Protein AF-A0A937TP68-F1 (afdb_monomer_lite)

Structure (mmCIF, N/CA/C/O backbone):
data_AF-A0A937TP68-F1
#
_entry.id   AF-A0A937TP68-F1
#
loop_
_atom_site.group_PDB
_atom_site.id
_atom_site.type_symbol
_atom_site.label_atom_id
_atom_site.label_alt_id
_atom_site.label_comp_id
_atom_site.label_asym_id
_atom_site.label_entity_id
_atom_site.label_seq_id
_atom_site.pdbx_PDB_ins_code
_atom_site.Cartn_x
_atom_site.Cartn_y
_atom_site.Cartn_z
_atom_site.occupancy
_atom_site.B_iso_or_equiv
_atom_site.auth_seq_id
_atom_site.auth_comp_id
_atom_site.auth_asym_id
_atom_site.auth_atom_id
_atom_site.pdbx_PDB_model_num
ATOM 1 N N . MET A 1 1 ? -16.339 -6.772 22.952 1.00 58.38 1 MET A N 1
ATOM 2 C CA . MET A 1 1 ? -15.137 -6.500 22.121 1.00 58.38 1 MET A CA 1
ATOM 3 C C . MET A 1 1 ? -14.192 -5.579 22.882 1.00 58.38 1 MET A C 1
ATOM 5 O O . MET A 1 1 ? -14.620 -4.494 23.269 1.00 58.38 1 MET A O 1
ATOM 9 N N . ASN A 1 2 ? -12.947 -6.002 23.124 1.00 78.31 2 ASN A N 1
ATOM 10 C CA . ASN A 1 2 ? -11.959 -5.191 23.845 1.00 78.31 2 ASN A CA 1
ATOM 11 C C . ASN A 1 2 ? -11.525 -3.958 23.006 1.00 78.31 2 ASN A C 1
ATOM 13 O O . ASN A 1 2 ? -11.756 -3.888 21.794 1.00 78.31 2 ASN A O 1
ATOM 17 N N . ARG A 1 3 ? -10.937 -2.942 23.657 1.00 74.88 3 ARG A N 1
ATOM 18 C CA . ARG A 1 3 ? -10.530 -1.671 23.016 1.00 74.88 3 ARG A CA 1
ATOM 19 C C . ARG A 1 3 ? -9.542 -1.885 21.861 1.00 74.88 3 ARG A C 1
ATOM 21 O O . ARG A 1 3 ? -9.563 -1.118 20.902 1.00 74.88 3 ARG A O 1
ATOM 28 N N . LEU A 1 4 ? -8.718 -2.928 21.949 1.00 77.44 4 LEU A N 1
ATOM 29 C CA . LEU A 1 4 ? -7.715 -3.284 20.951 1.00 77.44 4 LEU A CA 1
ATOM 30 C C . LEU A 1 4 ? -8.360 -3.826 19.669 1.00 77.44 4 LEU A C 1
ATOM 32 O O . LEU A 1 4 ? -8.072 -3.313 18.594 1.00 77.44 4 LEU A O 1
ATOM 36 N N . THR A 1 5 ? -9.312 -4.760 19.768 1.00 81.44 5 THR A N 1
ATOM 37 C CA . THR A 1 5 ? -10.047 -5.295 18.611 1.00 81.44 5 THR A CA 1
ATOM 38 C C . THR A 1 5 ? -10.762 -4.184 17.841 1.00 81.44 5 THR A C 1
ATOM 40 O O . THR A 1 5 ? -10.752 -4.183 16.617 1.00 81.44 5 THR A O 1
ATOM 43 N N . LYS A 1 6 ? -11.331 -3.187 18.535 1.00 80.06 6 LYS A N 1
ATOM 44 C CA . LYS A 1 6 ? -11.956 -2.018 17.884 1.00 80.06 6 LYS A CA 1
ATOM 45 C C . LYS A 1 6 ? -10.948 -1.156 17.117 1.00 80.06 6 LYS A C 1
ATOM 47 O O . LYS A 1 6 ? -11.289 -0.616 16.070 1.00 80.06 6 LYS A O 1
ATOM 52 N N . ARG A 1 7 ? -9.721 -1.017 17.628 1.00 82.56 7 ARG A N 1
ATOM 53 C CA . ARG A 1 7 ? -8.650 -0.262 16.960 1.00 82.56 7 ARG A CA 1
ATOM 54 C C . ARG A 1 7 ? -8.050 -1.022 15.778 1.00 82.56 7 ARG A C 1
ATOM 56 O O . ARG A 1 7 ? -7.693 -0.388 14.793 1.00 82.56 7 ARG A O 1
ATOM 63 N N . LEU A 1 8 ? -8.008 -2.355 15.831 1.00 89.44 8 LEU A N 1
ATOM 64 C CA . LEU A 1 8 ? -7.576 -3.178 14.698 1.00 89.44 8 LEU A CA 1
ATOM 65 C C . LEU A 1 8 ? -8.467 -2.968 13.468 1.00 89.44 8 LEU A C 1
ATOM 67 O O . LEU A 1 8 ? -7.942 -2.878 12.364 1.00 89.44 8 LEU A O 1
ATOM 71 N N . TRP A 1 9 ? -9.780 -2.781 13.651 1.00 91.81 9 TRP A N 1
ATOM 72 C CA . TRP A 1 9 ? -10.683 -2.459 12.539 1.00 91.81 9 TRP A CA 1
ATOM 73 C C . TRP A 1 9 ? -10.265 -1.194 11.778 1.00 91.81 9 TRP A C 1
ATOM 75 O O . TRP A 1 9 ? -10.288 -1.208 10.552 1.00 91.81 9 TRP A O 1
ATOM 85 N N . LEU A 1 10 ? -9.785 -0.150 12.468 1.00 90.62 10 LEU A N 1
ATOM 86 C CA . LEU A 1 10 ? -9.292 1.081 11.825 1.00 90.62 10 LEU A CA 1
ATOM 87 C C . LEU A 1 10 ? -8.038 0.859 10.969 1.00 90.62 10 LEU A C 1
ATOM 89 O O . LEU A 1 10 ? -7.733 1.687 10.117 1.00 90.62 10 LEU A O 1
ATOM 93 N N . CYS A 1 11 ? -7.305 -0.232 11.196 1.00 94.56 11 CYS A N 1
ATOM 94 C CA . CYS A 1 11 ? -6.078 -0.534 10.466 1.00 94.56 11 CYS A CA 1
ATOM 95 C C . CYS A 1 11 ? -6.343 -1.314 9.172 1.00 94.56 11 CYS A C 1
ATOM 97 O O . CYS A 1 11 ? -5.517 -1.265 8.268 1.00 94.56 11 CYS A O 1
ATOM 99 N N . ILE A 1 12 ? -7.478 -2.017 9.059 1.00 94.31 12 ILE A N 1
ATOM 100 C CA . ILE A 1 12 ? -7.737 -2.944 7.945 1.00 94.31 12 ILE A CA 1
ATOM 101 C C . ILE A 1 12 ? -7.768 -2.209 6.606 1.00 94.31 12 ILE A C 1
ATOM 103 O O . ILE A 1 12 ? -7.042 -2.586 5.692 1.00 94.31 12 ILE A O 1
ATOM 107 N N . CYS A 1 13 ? -8.574 -1.151 6.490 1.00 95.06 13 CYS A N 1
ATOM 108 C CA . CYS A 1 13 ? -8.674 -0.395 5.243 1.00 95.06 13 CYS A CA 1
ATOM 109 C C . CYS A 1 13 ? -7.336 0.239 4.811 1.00 95.06 13 CYS A C 1
ATOM 111 O O . CYS A 1 13 ? -6.907 -0.033 3.689 1.00 95.06 13 CYS A O 1
ATOM 113 N N . PRO A 1 14 ? -6.640 1.043 5.645 1.00 96.12 14 PRO A N 1
ATOM 114 C CA . PRO A 1 14 ? -5.358 1.627 5.247 1.00 96.12 14 PRO A CA 1
ATOM 115 C C . PRO A 1 14 ? -4.298 0.566 4.936 1.00 96.12 14 PRO A C 1
ATOM 117 O O . PRO A 1 14 ? -3.547 0.736 3.979 1.00 96.12 14 PRO A O 1
ATOM 120 N N . ALA A 1 15 ? -4.257 -0.544 5.682 1.00 97.00 15 ALA A N 1
ATOM 121 C CA . ALA A 1 15 ? -3.326 -1.634 5.404 1.00 97.00 15 ALA A CA 1
ATOM 122 C C . ALA A 1 15 ? -3.618 -2.314 4.062 1.00 97.00 15 ALA A C 1
ATOM 124 O O . ALA A 1 15 ? -2.696 -2.527 3.281 1.00 97.00 15 ALA A O 1
ATOM 125 N N . ALA A 1 16 ? -4.885 -2.616 3.767 1.00 96.88 16 ALA A N 1
ATOM 126 C CA . ALA A 1 16 ? -5.280 -3.263 2.519 1.00 96.88 16 ALA A CA 1
ATOM 127 C C . ALA A 1 16 ? -4.938 -2.404 1.294 1.00 96.88 16 ALA A C 1
ATOM 129 O O . ALA A 1 16 ? -4.347 -2.903 0.338 1.00 96.88 16 ALA A O 1
ATOM 130 N N . VAL A 1 17 ? -5.253 -1.105 1.343 1.00 97.19 17 VAL A N 1
ATOM 131 C CA . VAL A 1 17 ? -4.941 -0.171 0.250 1.00 97.19 17 VAL A CA 1
ATOM 132 C C . VAL A 1 17 ? -3.428 0.011 0.101 1.00 97.19 17 VAL A C 1
ATOM 134 O O . VAL A 1 17 ? -2.932 0.031 -1.019 1.00 97.19 17 VAL A O 1
ATOM 137 N N . CYS A 1 18 ? -2.678 0.075 1.206 1.00 97.31 18 CYS A N 1
ATOM 138 C CA . CYS A 1 18 ? -1.217 0.124 1.166 1.00 97.31 18 CYS A CA 1
ATOM 139 C C . CYS A 1 18 ? -0.633 -1.127 0.494 1.00 97.31 18 CYS A C 1
ATOM 141 O O . CYS A 1 18 ? 0.129 -1.003 -0.457 1.00 97.31 18 CYS A O 1
ATOM 143 N N . VAL A 1 19 ? -1.036 -2.331 0.913 1.00 97.75 19 VAL A N 1
ATOM 144 C CA . VAL A 1 19 ? -0.564 -3.588 0.304 1.00 97.75 19 VAL A CA 1
ATOM 145 C C . VAL A 1 19 ? -0.888 -3.641 -1.189 1.00 97.75 19 VAL A C 1
ATOM 147 O O . VAL A 1 19 ? -0.024 -4.017 -1.982 1.00 97.75 19 VAL A O 1
ATOM 150 N N . LEU A 1 20 ? -2.098 -3.232 -1.581 1.00 97.81 20 LEU A N 1
ATOM 151 C CA . LEU A 1 20 ? -2.491 -3.157 -2.986 1.00 97.81 20 LEU A CA 1
ATOM 152 C C . LEU A 1 20 ? -1.587 -2.202 -3.775 1.00 97.81 20 LEU A C 1
ATOM 154 O O . LEU A 1 20 ? -1.112 -2.565 -4.847 1.00 97.81 20 LEU A O 1
ATOM 158 N N . ASP A 1 21 ? -1.309 -1.021 -3.230 1.00 97.62 21 ASP A N 1
ATOM 159 C CA . ASP A 1 21 ? -0.436 -0.026 -3.850 1.00 97.62 21 ASP A CA 1
ATOM 160 C C . ASP A 1 21 ? 0.980 -0.550 -4.074 1.00 97.62 21 ASP A C 1
ATOM 162 O O . ASP A 1 21 ? 1.532 -0.418 -5.169 1.00 97.62 21 ASP A O 1
ATOM 166 N N . GLN A 1 22 ? 1.547 -1.231 -3.075 1.00 97.44 22 GLN A N 1
ATOM 167 C CA . GLN A 1 22 ? 2.880 -1.813 -3.213 1.00 97.44 22 GLN A CA 1
ATOM 168 C C . GLN A 1 22 ? 2.902 -2.964 -4.232 1.00 97.44 22 GLN A C 1
ATOM 170 O O . GLN A 1 22 ? 3.839 -3.086 -5.025 1.00 97.44 22 GLN A O 1
ATOM 175 N N . ALA A 1 23 ? 1.852 -3.791 -4.262 1.00 97.69 23 ALA A N 1
ATOM 176 C CA . ALA A 1 23 ? 1.721 -4.878 -5.228 1.00 97.69 23 ALA A CA 1
ATOM 177 C C . ALA A 1 23 ? 1.586 -4.353 -6.666 1.00 97.69 23 ALA A C 1
ATOM 179 O O . ALA A 1 23 ? 2.292 -4.814 -7.566 1.00 97.69 23 ALA A O 1
ATOM 180 N N . VAL A 1 24 ? 0.726 -3.354 -6.882 1.00 97.44 24 VAL A N 1
ATOM 181 C CA . VAL A 1 24 ? 0.534 -2.721 -8.192 1.00 97.44 24 VAL A CA 1
ATOM 182 C C . VAL A 1 24 ? 1.804 -2.004 -8.640 1.00 97.44 24 VAL A C 1
ATOM 184 O O . VAL A 1 24 ? 2.160 -2.105 -9.813 1.00 97.44 24 VAL A O 1
ATOM 187 N N . THR A 1 25 ? 2.525 -1.353 -7.726 1.00 97.25 25 THR A N 1
ATOM 188 C CA . THR A 1 25 ? 3.812 -0.707 -8.019 1.00 97.25 25 THR A CA 1
ATOM 189 C C . THR A 1 25 ? 4.849 -1.704 -8.526 1.00 97.25 25 THR A C 1
ATOM 191 O O . THR A 1 25 ? 5.515 -1.425 -9.523 1.00 97.25 25 THR A O 1
ATOM 194 N N . LEU A 1 26 ? 4.976 -2.875 -7.890 1.00 97.00 26 LEU A N 1
ATOM 195 C CA . LEU A 1 26 ? 5.891 -3.929 -8.341 1.00 97.00 26 LEU A CA 1
ATOM 196 C C . LEU A 1 26 ? 5.472 -4.520 -9.686 1.00 97.00 26 LEU A C 1
ATOM 198 O O . LEU A 1 26 ? 6.301 -4.664 -10.582 1.00 97.00 26 LEU A O 1
ATOM 202 N N . TRP A 1 27 ? 4.186 -4.832 -9.842 1.00 97.31 27 TRP A N 1
ATOM 203 C CA . TRP A 1 27 ? 3.654 -5.416 -11.072 1.00 97.31 27 TRP A CA 1
ATOM 204 C C . TRP A 1 27 ? 3.779 -4.473 -12.276 1.00 97.31 27 TRP A C 1
ATOM 206 O O . TRP A 1 27 ? 3.998 -4.914 -13.401 1.00 97.31 27 TRP A O 1
ATOM 216 N N . SER A 1 28 ? 3.687 -3.165 -12.036 1.00 96.44 28 SER A N 1
ATOM 217 C CA . SER A 1 28 ? 3.658 -2.140 -13.082 1.00 96.44 28 SER A CA 1
ATOM 218 C C . SER A 1 28 ? 5.038 -1.613 -13.499 1.00 96.44 28 SER A C 1
ATOM 220 O O . SER A 1 28 ? 5.131 -0.691 -14.331 1.00 96.44 28 SER A O 1
ATOM 222 N N . GLN A 1 29 ? 6.114 -2.171 -12.934 1.00 97.31 29 GLN A N 1
ATOM 223 C CA . GLN A 1 29 ? 7.479 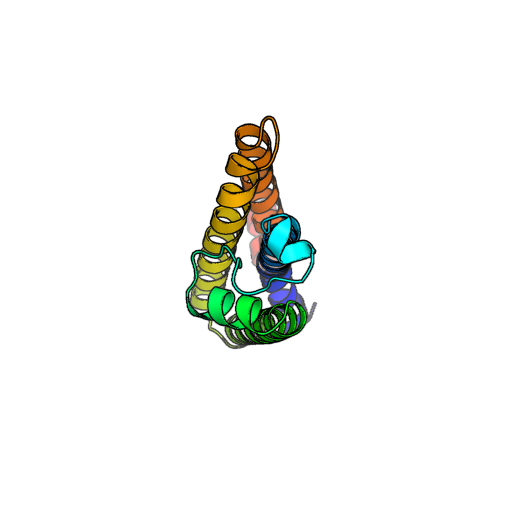-1.799 -13.295 1.00 97.31 29 GLN A CA 1
ATOM 224 C C . GLN A 1 29 ? 7.766 -2.075 -14.785 1.00 97.31 29 GLN A C 1
ATOM 226 O O . GLN A 1 29 ? 7.149 -2.948 -15.397 1.00 97.31 29 GLN A O 1
ATOM 231 N N . PRO A 1 30 ? 8.688 -1.326 -15.420 1.00 95.88 30 PRO A N 1
ATOM 232 C CA . PRO A 1 30 ? 9.049 -1.548 -16.820 1.00 95.88 30 PRO A CA 1
ATOM 233 C C . PRO A 1 30 ? 9.560 -2.972 -17.084 1.00 95.88 30 PRO A C 1
ATOM 235 O O . PRO A 1 30 ? 10.237 -3.554 -16.242 1.00 95.88 30 PRO A O 1
ATOM 238 N N . THR A 1 31 ? 9.346 -3.507 -18.288 1.00 95.75 31 THR A N 1
ATOM 239 C CA . THR A 1 31 ? 9.770 -4.875 -18.646 1.00 95.75 31 THR A CA 1
ATOM 240 C C . THR A 1 31 ? 11.258 -5.127 -18.391 1.00 95.75 31 THR A C 1
ATOM 242 O O . THR A 1 31 ? 11.616 -6.165 -17.845 1.00 95.75 31 THR A O 1
ATOM 245 N N . GLY A 1 32 ? 12.127 -4.157 -18.697 1.00 97.00 32 GLY A N 1
ATOM 246 C CA . GLY A 1 32 ? 13.562 -4.276 -18.415 1.00 97.00 32 GLY A CA 1
ATOM 247 C C . GLY A 1 32 ? 13.888 -4.374 -16.917 1.00 97.00 32 GLY A C 1
ATOM 248 O O . GLY A 1 32 ? 14.820 -5.080 -16.546 1.00 97.00 32 GLY A O 1
ATOM 249 N N . TYR A 1 33 ? 13.095 -3.733 -16.048 1.00 97.62 33 TYR A N 1
ATOM 250 C CA . TYR A 1 33 ? 13.222 -3.888 -14.595 1.00 97.62 33 TYR A CA 1
ATOM 251 C C . TYR A 1 33 ? 12.891 -5.318 -14.166 1.00 97.62 33 TYR A C 1
ATOM 253 O O . TYR A 1 33 ? 13.657 -5.939 -13.434 1.00 97.62 33 TYR A O 1
ATOM 261 N N . LEU A 1 34 ? 11.778 -5.860 -14.671 1.00 95.19 34 LEU A N 1
ATOM 262 C CA . LEU A 1 34 ? 11.327 -7.222 -14.364 1.00 95.19 34 LEU A CA 1
ATOM 263 C C . LEU A 1 34 ? 12.281 -8.300 -14.909 1.00 95.19 34 LEU A C 1
ATOM 265 O O . LEU A 1 34 ? 12.299 -9.414 -14.399 1.00 95.19 34 LEU A O 1
ATOM 269 N N . GLN A 1 35 ? 13.108 -7.959 -15.900 1.00 97.25 35 GLN A N 1
ATOM 270 C CA . GLN A 1 35 ? 14.193 -8.798 -16.422 1.00 97.25 35 GLN A CA 1
ATOM 271 C C . GLN A 1 35 ? 15.505 -8.681 -15.621 1.00 97.25 35 GLN A C 1
ATOM 273 O O . GLN A 1 35 ? 16.517 -9.251 -16.019 1.00 97.25 35 GLN A O 1
ATOM 278 N N . GLY A 1 36 ? 15.507 -7.950 -14.501 1.00 96.56 36 GLY A N 1
ATOM 279 C CA . GLY A 1 36 ? 16.646 -7.832 -13.586 1.00 96.56 36 GLY A CA 1
ATOM 280 C C . GLY A 1 36 ? 17.448 -6.535 -13.710 1.00 96.56 36 GLY A C 1
ATOM 281 O O . GLY A 1 36 ? 18.356 -6.307 -12.912 1.00 96.56 36 GLY A O 1
ATOM 282 N N . ASN A 1 37 ? 17.122 -5.640 -14.651 1.00 97.50 37 ASN A N 1
ATOM 283 C CA . ASN A 1 37 ? 17.774 -4.331 -14.725 1.00 97.50 37 ASN A CA 1
ATOM 284 C C . ASN A 1 37 ? 17.121 -3.334 -13.753 1.00 97.50 37 ASN A C 1
ATOM 286 O O . ASN A 1 37 ? 16.337 -2.461 -14.140 1.00 97.50 37 ASN A O 1
ATOM 290 N N . TYR A 1 38 ? 17.468 -3.449 -12.470 1.00 97.62 38 TYR A N 1
ATOM 291 C CA . TYR A 1 38 ? 16.848 -2.662 -11.401 1.00 97.62 38 TYR A CA 1
ATOM 292 C C . TYR A 1 38 ? 17.098 -1.148 -11.489 1.00 97.62 38 TYR A C 1
ATOM 294 O O . TYR A 1 38 ? 16.335 -0.363 -10.922 1.00 97.62 38 TYR A O 1
ATOM 302 N N . ALA A 1 39 ? 18.080 -0.691 -12.275 1.00 96.94 39 ALA A N 1
ATOM 303 C CA . ALA A 1 39 ? 18.302 0.736 -12.526 1.00 96.94 39 ALA A CA 1
ATOM 304 C C . ALA A 1 39 ? 17.092 1.422 -13.195 1.00 96.94 39 ALA A C 1
ATOM 306 O O . ALA A 1 39 ? 16.870 2.624 -12.999 1.00 96.94 39 ALA A O 1
ATOM 307 N N . LEU A 1 40 ? 16.282 0.643 -13.925 1.00 97.56 40 LEU A N 1
ATOM 308 C CA . LEU A 1 40 ? 15.070 1.082 -14.620 1.00 97.56 40 LEU A CA 1
ATOM 309 C C . LEU A 1 40 ? 13.851 1.260 -13.703 1.00 97.56 40 LEU A C 1
ATOM 311 O O . LEU A 1 40 ? 12.759 1.512 -14.211 1.00 97.56 40 LEU A O 1
ATOM 315 N N . ALA A 1 41 ? 14.013 1.156 -12.378 1.00 97.25 41 ALA A N 1
ATOM 316 C CA . ALA A 1 41 ? 12.927 1.372 -11.427 1.00 97.25 41 ALA A CA 1
ATOM 317 C C . ALA A 1 41 ? 12.199 2.704 -11.689 1.00 97.25 41 ALA A C 1
ATOM 319 O O . ALA A 1 41 ? 12.797 3.797 -11.660 1.00 97.25 41 ALA A O 1
ATOM 320 N N . ALA A 1 42 ? 10.895 2.591 -11.917 1.00 95.56 42 ALA A N 1
ATOM 321 C CA . ALA A 1 42 ? 9.977 3.695 -12.112 1.00 95.56 42 ALA A CA 1
ATOM 322 C C . ALA A 1 42 ? 9.115 3.814 -10.856 1.00 95.56 42 ALA A C 1
ATOM 324 O O . ALA A 1 42 ? 8.222 3.011 -10.631 1.00 95.56 42 ALA A O 1
ATOM 325 N N . GLU A 1 43 ? 9.423 4.798 -10.021 1.00 94.81 43 GLU A N 1
ATOM 326 C CA . GLU A 1 43 ? 8.679 5.104 -8.803 1.00 94.81 43 GLU A CA 1
ATOM 327 C C . GLU A 1 43 ? 8.830 6.603 -8.535 1.00 94.81 43 GLU A C 1
ATOM 329 O O . GLU A 1 43 ? 9.919 7.161 -8.711 1.00 94.81 43 GLU A O 1
ATOM 334 N N . ALA A 1 44 ? 7.729 7.267 -8.186 1.00 91.44 44 ALA A N 1
ATOM 335 C CA . ALA A 1 44 ? 7.718 8.704 -7.938 1.00 91.44 44 ALA A CA 1
ATOM 336 C C . ALA A 1 44 ? 8.331 9.032 -6.573 1.00 91.44 44 ALA A C 1
ATOM 338 O O . ALA A 1 44 ? 9.014 10.044 -6.434 1.00 91.44 44 ALA A O 1
ATOM 339 N N . SER A 1 45 ? 8.121 8.162 -5.583 1.00 92.00 45 SER A N 1
ATOM 340 C CA . SER A 1 45 ? 8.689 8.288 -4.247 1.00 92.00 45 SER A CA 1
ATOM 341 C C . SER A 1 45 ? 10.205 8.036 -4.259 1.00 92.00 45 SER A C 1
ATOM 343 O O . SER A 1 45 ? 10.635 6.907 -4.513 1.00 92.00 45 SER A O 1
ATOM 345 N N . PRO A 1 46 ? 11.051 9.038 -3.938 1.00 95.19 46 PRO A N 1
ATOM 346 C CA . PRO A 1 46 ? 12.502 8.856 -3.898 1.00 95.19 46 PRO A CA 1
ATOM 347 C C . PRO A 1 46 ? 12.993 7.691 -3.013 1.00 95.19 46 PRO A C 1
ATOM 349 O O . PRO A 1 46 ? 13.816 6.912 -3.505 1.00 95.19 46 PRO A O 1
ATOM 352 N N . PRO A 1 47 ? 12.514 7.498 -1.761 1.00 95.19 47 PRO A N 1
ATOM 353 C CA . PRO A 1 47 ? 12.992 6.395 -0.924 1.00 95.19 47 PRO A CA 1
ATOM 354 C C . PRO A 1 47 ? 12.603 5.022 -1.481 1.00 95.19 47 PRO A C 1
ATOM 356 O O . PRO A 1 47 ? 13.436 4.117 -1.527 1.00 95.19 47 PRO 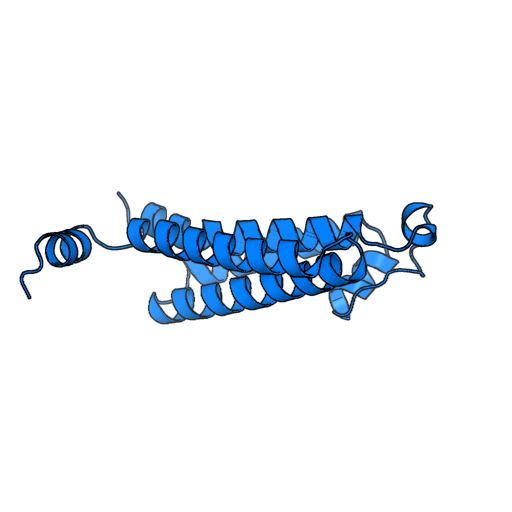A O 1
ATOM 359 N N . PHE A 1 48 ? 11.371 4.861 -1.972 1.00 94.62 48 PHE A N 1
ATOM 360 C CA . PHE A 1 48 ? 10.936 3.588 -2.550 1.00 94.62 48 PHE A CA 1
ATOM 361 C C . PHE A 1 48 ? 11.613 3.299 -3.888 1.00 94.62 48 PHE A C 1
ATOM 363 O O . PHE A 1 48 ? 11.984 2.156 -4.151 1.00 94.62 48 PHE A O 1
ATOM 370 N N . ARG A 1 49 ? 11.873 4.330 -4.699 1.00 97.00 49 ARG A N 1
ATOM 371 C CA . ARG A 1 49 ? 12.660 4.191 -5.925 1.00 97.00 49 ARG A CA 1
ATOM 372 C C . ARG A 1 49 ? 14.075 3.710 -5.637 1.00 97.00 49 ARG A C 1
ATOM 374 O O . ARG A 1 49 ? 14.589 2.863 -6.363 1.00 97.00 49 ARG A O 1
ATOM 381 N N . TRP A 1 50 ? 14.712 4.248 -4.599 1.00 97.88 50 TRP A N 1
ATOM 382 C CA . TRP A 1 50 ? 16.038 3.804 -4.182 1.00 97.88 50 TRP A CA 1
ATOM 383 C C . TRP A 1 50 ? 16.031 2.327 -3.768 1.00 97.88 50 TRP A C 1
ATOM 385 O O . TRP A 1 50 ? 16.851 1.560 -4.267 1.00 97.88 50 TRP A O 1
ATOM 395 N N . LEU A 1 51 ? 15.054 1.898 -2.961 1.00 98.00 51 LEU A N 1
ATOM 396 C CA . LEU A 1 51 ? 14.903 0.487 -2.588 1.00 98.00 51 LEU A CA 1
ATOM 397 C C . LEU A 1 51 ? 14.673 -0.421 -3.803 1.00 98.00 51 LEU A C 1
ATOM 399 O O . LEU A 1 51 ? 15.322 -1.458 -3.917 1.00 98.00 51 LEU A O 1
ATOM 403 N N . LEU A 1 52 ? 13.805 -0.020 -4.738 1.00 97.69 52 LEU A N 1
ATOM 404 C CA . LEU A 1 52 ? 13.552 -0.775 -5.970 1.00 97.69 52 LEU A CA 1
ATOM 405 C C . LEU A 1 52 ? 14.812 -0.922 -6.826 1.00 97.69 52 LEU A C 1
ATOM 407 O O . LEU A 1 52 ? 14.987 -1.971 -7.441 1.00 97.69 52 LEU A O 1
ATOM 411 N N . ARG A 1 53 ? 15.683 0.098 -6.853 1.00 97.94 53 ARG A N 1
ATOM 412 C CA . ARG A 1 53 ? 16.977 0.052 -7.554 1.00 97.94 53 ARG A CA 1
ATOM 413 C C . ARG A 1 53 ? 17.984 -0.888 -6.908 1.00 97.94 53 ARG A C 1
ATOM 415 O O . ARG A 1 53 ? 18.830 -1.413 -7.622 1.00 97.94 53 ARG A O 1
ATOM 422 N N . LEU A 1 54 ? 17.908 -1.082 -5.591 1.00 97.62 54 LEU A N 1
ATOM 423 C CA . LEU A 1 54 ? 18.716 -2.087 -4.906 1.00 97.62 54 LEU A CA 1
ATOM 424 C C . LEU A 1 54 ? 18.213 -3.490 -5.240 1.00 97.62 54 LEU A C 1
ATOM 426 O O . LEU A 1 54 ? 18.966 -4.310 -5.756 1.00 97.62 54 LEU A O 1
ATOM 430 N N . HIS A 1 55 ? 16.949 -3.768 -4.918 1.00 97.25 55 HIS A N 1
ATOM 431 C CA . HIS A 1 55 ? 16.322 -5.060 -5.172 1.00 97.25 55 HIS A CA 1
ATOM 432 C C . HIS A 1 55 ? 14.801 -4.995 -4.928 1.00 97.25 55 HIS A C 1
ATOM 434 O O . HIS A 1 55 ? 14.377 -4.354 -3.961 1.00 97.25 55 HIS A O 1
ATOM 440 N N . PRO A 1 56 ? 13.966 -5.747 -5.672 1.00 97.19 56 PRO A N 1
ATOM 441 C CA . PRO A 1 56 ? 12.535 -5.874 -5.376 1.00 97.19 56 PRO A CA 1
ATOM 442 C C . PRO A 1 56 ? 12.246 -6.294 -3.924 1.00 97.19 56 PRO A C 1
ATOM 444 O O . PRO A 1 56 ? 11.346 -5.763 -3.282 1.00 97.19 56 PRO A O 1
ATOM 447 N N . LEU A 1 57 ? 13.053 -7.203 -3.362 1.00 97.38 57 LEU A N 1
ATOM 448 C CA . LEU A 1 57 ? 12.907 -7.631 -1.960 1.00 97.38 57 LEU A CA 1
ATOM 449 C C . LEU A 1 57 ? 13.268 -6.533 -0.949 1.00 97.38 57 LEU A C 1
ATOM 451 O O . LEU A 1 57 ? 12.656 -6.475 0.114 1.00 97.38 57 LEU A O 1
ATOM 455 N N . ALA A 1 58 ? 14.218 -5.647 -1.270 1.00 97.56 58 ALA A N 1
ATOM 456 C CA . ALA A 1 58 ? 14.532 -4.504 -0.412 1.00 97.56 58 ALA A CA 1
ATOM 457 C C . ALA A 1 58 ? 13.346 -3.531 -0.358 1.00 97.56 58 ALA A C 1
ATOM 459 O O . ALA A 1 58 ? 13.004 -3.021 0.708 1.00 97.56 58 ALA A O 1
ATOM 460 N N . TYR A 1 59 ? 12.668 -3.338 -1.493 1.00 97.88 59 TYR A N 1
ATOM 461 C CA . TYR A 1 59 ? 11.416 -2.590 -1.553 1.00 97.88 59 TYR A CA 1
ATOM 462 C C . TYR A 1 59 ? 10.309 -3.244 -0.717 1.00 97.88 59 TYR A C 1
ATOM 464 O O . TYR A 1 59 ? 9.707 -2.559 0.106 1.00 97.88 59 TYR A O 1
ATOM 472 N N . VAL A 1 60 ? 10.092 -4.559 -0.844 1.00 97.88 60 VAL A N 1
ATOM 473 C CA . VAL A 1 60 ? 9.095 -5.286 -0.030 1.00 97.88 60 VAL A CA 1
ATOM 474 C C . VAL A 1 60 ? 9.396 -5.159 1.467 1.00 97.88 60 VAL A C 1
ATOM 476 O O . VAL A 1 60 ? 8.487 -4.905 2.255 1.00 97.88 60 VAL A O 1
ATOM 479 N N . ALA A 1 61 ? 10.664 -5.275 1.870 1.00 98.00 61 ALA A N 1
ATOM 480 C CA . ALA A 1 61 ? 11.068 -5.094 3.261 1.00 98.00 61 ALA A CA 1
ATOM 481 C C . ALA A 1 61 ? 10.796 -3.663 3.755 1.00 98.00 61 ALA A C 1
ATOM 483 O O . ALA A 1 61 ? 10.215 -3.479 4.824 1.00 98.00 61 ALA A O 1
ATOM 484 N N . GLY A 1 62 ? 11.152 -2.645 2.966 1.00 97.38 62 GLY A N 1
ATOM 485 C CA . GLY A 1 62 ? 10.872 -1.247 3.303 1.00 97.38 62 GLY A CA 1
ATOM 486 C C . GLY A 1 62 ? 9.375 -0.940 3.387 1.00 97.38 62 GLY A C 1
ATOM 487 O O . GLY A 1 62 ? 8.937 -0.260 4.314 1.00 97.38 62 GLY A O 1
ATOM 488 N N . ALA A 1 63 ? 8.577 -1.497 2.476 1.00 96.69 63 ALA A N 1
ATOM 489 C CA . ALA A 1 63 ? 7.122 -1.414 2.506 1.00 96.69 63 ALA A CA 1
ATOM 490 C C . ALA A 1 63 ? 6.531 -2.066 3.765 1.00 96.69 63 ALA A C 1
ATOM 492 O O . ALA A 1 63 ? 5.670 -1.476 4.417 1.00 96.69 63 ALA A O 1
ATOM 493 N N . ALA A 1 64 ? 7.020 -3.248 4.151 1.00 97.62 64 ALA A N 1
ATOM 494 C CA . ALA A 1 64 ? 6.585 -3.934 5.366 1.00 97.62 64 ALA A CA 1
ATOM 495 C C . ALA A 1 64 ? 6.910 -3.122 6.632 1.00 97.62 64 ALA A C 1
ATOM 497 O O . ALA A 1 64 ? 6.061 -2.995 7.517 1.00 97.62 64 ALA A O 1
ATOM 498 N N . VAL A 1 65 ? 8.101 -2.515 6.696 1.00 97.75 65 VAL A N 1
ATOM 499 C CA . VAL A 1 65 ? 8.478 -1.597 7.783 1.00 97.75 65 VAL A CA 1
ATOM 500 C C . VAL A 1 65 ? 7.549 -0.381 7.811 1.00 97.75 65 VAL A C 1
ATOM 502 O O . VAL A 1 65 ? 7.012 -0.053 8.868 1.00 97.75 65 VAL A O 1
ATOM 505 N N . GLY A 1 66 ? 7.299 0.254 6.662 1.00 96.12 66 GLY A N 1
ATOM 506 C CA . GLY A 1 66 ? 6.381 1.391 6.551 1.00 96.12 66 GLY A CA 1
ATOM 507 C C . GLY A 1 66 ? 4.964 1.056 7.022 1.00 96.12 66 GLY A C 1
ATOM 508 O O . GLY A 1 66 ? 4.393 1.782 7.835 1.00 96.12 66 GLY A O 1
ATOM 509 N N . LEU A 1 67 ? 4.429 -0.091 6.598 1.00 96.75 67 LEU A N 1
ATOM 510 C CA . LEU A 1 67 ? 3.125 -0.581 7.039 1.00 96.75 67 LEU A CA 1
ATOM 511 C C . LEU A 1 67 ? 3.090 -0.829 8.555 1.00 96.75 67 LEU A C 1
ATOM 513 O O . LEU A 1 67 ? 2.137 -0.421 9.220 1.00 96.75 67 LEU A O 1
ATOM 517 N N . GLY A 1 68 ? 4.133 -1.446 9.116 1.00 97.25 68 GLY A N 1
ATOM 518 C CA . GLY A 1 68 ? 4.263 -1.647 10.560 1.00 97.25 68 GLY A CA 1
ATOM 519 C C . GLY A 1 68 ? 4.250 -0.328 11.337 1.00 97.25 68 GLY A C 1
ATOM 520 O O . GLY A 1 68 ? 3.534 -0.207 12.333 1.00 97.25 68 GLY A O 1
ATOM 521 N N . LEU A 1 69 ? 4.967 0.688 10.845 1.00 96.56 69 LEU A N 1
ATOM 522 C CA . LEU A 1 69 ? 4.969 2.031 11.430 1.00 96.56 69 LEU A CA 1
ATOM 523 C C . LEU A 1 69 ? 3.585 2.685 11.362 1.00 96.56 69 LEU A C 1
ATOM 525 O O . LEU A 1 69 ? 3.130 3.252 12.354 1.00 96.56 69 LEU A O 1
ATOM 529 N N . TYR A 1 70 ? 2.880 2.574 10.236 1.00 94.56 70 TYR A N 1
ATOM 530 C CA . TYR A 1 70 ? 1.522 3.101 10.105 1.00 94.56 70 TYR A CA 1
ATOM 531 C C . TYR A 1 70 ? 0.554 2.438 11.080 1.00 94.56 70 TYR A C 1
ATOM 533 O O . TYR A 1 70 ? -0.172 3.134 11.790 1.00 94.56 70 TYR A O 1
ATOM 541 N N . VAL A 1 71 ? 0.580 1.108 11.177 1.00 95.50 71 VAL A N 1
ATOM 542 C CA . VAL A 1 71 ? -0.241 0.369 12.142 1.00 95.50 71 VAL A CA 1
ATOM 543 C C . VAL A 1 71 ? 0.094 0.802 13.570 1.00 95.50 71 VAL A C 1
ATOM 545 O O . VAL A 1 71 ? -0.817 1.094 14.344 1.00 95.50 71 VAL A O 1
ATOM 548 N N . ALA A 1 72 ? 1.377 0.929 13.917 1.00 95.38 72 ALA A N 1
ATOM 549 C CA . ALA A 1 72 ? 1.792 1.413 15.231 1.00 95.38 72 ALA A CA 1
ATOM 550 C C . ALA A 1 72 ? 1.244 2.822 15.521 1.00 95.38 72 ALA A C 1
ATOM 552 O O . ALA A 1 72 ? 0.643 3.039 16.573 1.00 95.38 72 ALA A O 1
ATOM 553 N N . ILE A 1 73 ? 1.357 3.761 14.574 1.00 94.88 73 ILE A N 1
ATOM 554 C CA . ILE A 1 73 ? 0.811 5.120 14.711 1.00 94.88 73 ILE A CA 1
ATOM 555 C C . ILE A 1 73 ? -0.702 5.075 14.945 1.00 94.88 73 ILE A C 1
ATOM 557 O O . ILE A 1 73 ? -1.194 5.724 15.869 1.00 94.88 73 ILE A O 1
ATOM 561 N N . LEU A 1 74 ? -1.451 4.299 14.159 1.00 94.00 74 LEU A N 1
ATOM 562 C CA . LEU A 1 74 ? -2.907 4.186 14.297 1.00 94.00 74 LEU A CA 1
ATOM 563 C C . LEU A 1 74 ? -3.320 3.588 15.649 1.00 94.00 74 LEU A C 1
ATOM 565 O O . LEU A 1 74 ? -4.282 4.050 16.271 1.00 94.00 74 LEU A O 1
ATOM 569 N N . LEU A 1 75 ? -2.586 2.585 16.132 1.00 94.19 75 LEU A N 1
ATOM 570 C CA . LEU A 1 75 ? -2.886 1.919 17.396 1.00 94.19 75 LEU A CA 1
ATOM 571 C C . LEU A 1 75 ? -2.508 2.758 18.618 1.00 94.19 75 LEU A C 1
ATOM 573 O O . LEU A 1 75 ? -3.231 2.697 19.615 1.00 94.19 75 LEU A O 1
ATOM 577 N N . LEU A 1 76 ? -1.437 3.550 18.547 1.00 94.06 76 LEU A N 1
ATOM 578 C CA . LEU A 1 76 ? -0.918 4.337 19.671 1.00 94.06 76 LEU A CA 1
ATOM 579 C C . LEU A 1 76 ? -1.506 5.756 19.740 1.00 94.06 76 LEU A C 1
ATOM 581 O O . LEU A 1 76 ? -1.539 6.360 20.810 1.00 94.06 76 LEU A O 1
ATOM 585 N N . SER A 1 77 ? -2.036 6.280 18.633 1.00 92.06 77 SER A N 1
ATOM 586 C CA . SER A 1 77 ? -2.543 7.654 18.576 1.00 92.06 77 SER A CA 1
ATOM 587 C C . SER A 1 77 ? -3.909 7.844 19.260 1.00 92.06 77 SER A C 1
ATOM 589 O O . SER A 1 77 ? -4.719 6.907 19.371 1.00 92.06 77 SER A O 1
ATOM 591 N N . PRO A 1 78 ? -4.241 9.080 19.685 1.00 93.06 78 PRO A N 1
ATOM 592 C CA . PRO A 1 78 ? -5.607 9.463 20.033 1.00 93.06 78 PRO A CA 1
ATOM 593 C C . PRO A 1 78 ? -6.567 9.227 18.861 1.00 93.06 78 PRO A C 1
ATOM 595 O O . PRO A 1 78 ? -6.183 9.357 17.702 1.00 93.06 78 PRO A O 1
ATOM 598 N N . ARG A 1 79 ? -7.842 8.933 19.154 1.00 89.12 79 ARG A N 1
ATOM 599 C CA . ARG A 1 79 ? -8.834 8.508 18.144 1.00 89.12 79 ARG A CA 1
ATOM 600 C C . ARG A 1 79 ? -8.917 9.454 16.942 1.00 89.12 79 ARG A C 1
ATOM 602 O O . ARG A 1 79 ? -8.918 8.979 15.815 1.00 89.12 79 ARG A O 1
ATOM 609 N N . ARG A 1 80 ? -8.969 10.769 17.182 1.00 90.62 80 ARG A N 1
ATOM 610 C CA . ARG A 1 80 ? -9.056 11.777 16.111 1.00 90.62 80 ARG A CA 1
ATOM 611 C C . ARG A 1 80 ? -7.825 11.746 15.206 1.00 90.62 80 ARG A C 1
ATOM 613 O O . ARG A 1 80 ? -7.978 11.696 13.996 1.00 90.62 80 ARG A O 1
ATOM 620 N N . LEU A 1 81 ? -6.631 11.700 15.797 1.00 94.06 81 LEU A N 1
ATOM 621 C CA . LEU A 1 81 ? -5.385 11.632 15.038 1.00 94.06 81 LEU A CA 1
ATOM 622 C C . LEU A 1 81 ? -5.291 10.324 14.246 1.00 94.06 81 LEU A C 1
ATOM 624 O O . LEU A 1 81 ? -5.013 10.368 13.058 1.00 94.06 81 LEU A O 1
ATOM 628 N N . ALA A 1 82 ? -5.608 9.180 14.861 1.00 93.31 82 ALA A N 1
ATOM 629 C CA . ALA A 1 82 ? -5.628 7.891 14.168 1.00 93.31 82 ALA A CA 1
ATOM 630 C C . ALA A 1 82 ? -6.585 7.902 12.962 1.00 93.31 82 ALA A C 1
ATOM 632 O O . ALA A 1 82 ? -6.228 7.460 11.878 1.00 93.31 82 ALA A O 1
ATOM 633 N N . MET A 1 83 ? -7.784 8.459 13.135 1.00 92.94 83 MET A N 1
ATOM 634 C CA . MET A 1 83 ? -8.776 8.616 12.070 1.00 92.94 83 MET A CA 1
ATOM 635 C C . MET A 1 83 ? -8.259 9.484 10.914 1.00 92.94 83 MET A C 1
ATOM 637 O O . MET A 1 83 ? -8.336 9.072 9.758 1.00 92.94 83 MET A O 1
ATOM 641 N N . THR A 1 84 ? -7.689 10.653 11.216 1.00 95.25 84 THR A N 1
ATOM 642 C CA . THR A 1 84 ? -7.112 11.544 10.200 1.00 95.25 84 THR A CA 1
ATOM 643 C C . THR A 1 84 ? -5.943 10.882 9.473 1.00 95.25 84 THR A C 1
ATOM 645 O O . THR A 1 84 ? -5.905 10.883 8.245 1.00 95.25 84 THR A O 1
ATOM 648 N N . THR A 1 85 ? -5.020 10.262 10.211 1.00 95.31 85 THR A N 1
ATOM 649 C CA . THR A 1 85 ? -3.874 9.553 9.633 1.00 95.31 85 THR A CA 1
ATOM 650 C C . THR A 1 85 ? -4.326 8.402 8.736 1.00 95.31 85 THR A C 1
ATOM 652 O O . THR A 1 85 ? -3.789 8.245 7.644 1.00 95.31 85 THR A O 1
ATOM 655 N N . ALA A 1 86 ? -5.34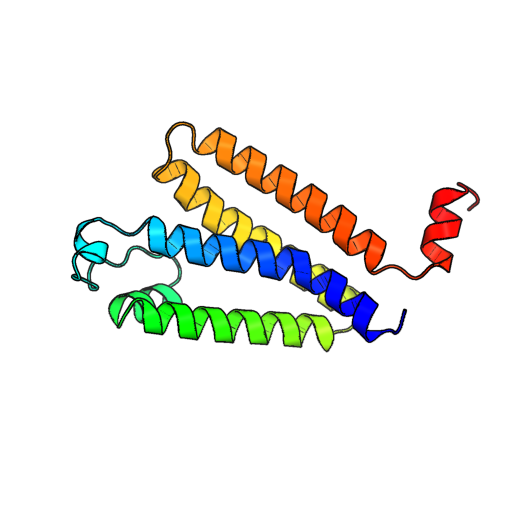2 7.632 9.139 1.00 95.62 86 ALA A N 1
ATOM 656 C CA . ALA A 1 86 ? -5.887 6.556 8.315 1.00 95.62 86 ALA A CA 1
ATOM 657 C C . ALA A 1 86 ? -6.412 7.086 6.973 1.00 95.62 86 ALA A C 1
ATOM 659 O O . ALA A 1 86 ? -6.067 6.529 5.934 1.00 95.62 86 ALA A O 1
ATOM 660 N N . ILE A 1 87 ? -7.178 8.185 6.977 1.00 95.94 87 ILE A N 1
ATOM 661 C CA . ILE A 1 87 ? -7.669 8.814 5.740 1.00 95.94 87 ILE A CA 1
ATOM 662 C C . ILE A 1 87 ? -6.505 9.248 4.846 1.00 95.94 87 ILE A C 1
ATOM 664 O O . ILE A 1 87 ? -6.524 8.958 3.654 1.00 95.94 87 ILE A O 1
ATOM 668 N N . ILE A 1 88 ? -5.488 9.909 5.409 1.00 97.31 88 ILE A N 1
ATOM 669 C CA . ILE A 1 88 ? -4.310 10.354 4.648 1.00 97.31 88 ILE A CA 1
ATOM 670 C C . ILE A 1 88 ? -3.625 9.160 3.973 1.00 97.31 88 ILE A C 1
ATOM 672 O O . ILE A 1 88 ? -3.332 9.222 2.780 1.00 97.31 88 ILE A O 1
ATOM 676 N N . ILE A 1 89 ? -3.422 8.061 4.707 1.00 96.75 89 ILE A N 1
ATOM 677 C CA . ILE A 1 89 ? -2.821 6.826 4.181 1.00 96.75 89 ILE A CA 1
ATOM 678 C C . ILE A 1 89 ? -3.686 6.243 3.055 1.00 96.75 89 ILE A C 1
ATOM 680 O O . ILE A 1 89 ? -3.174 5.939 1.980 1.00 96.75 89 ILE A O 1
ATOM 684 N N . ILE A 1 90 ? -4.999 6.118 3.273 1.00 97.44 90 ILE A N 1
ATOM 685 C CA . ILE A 1 90 ? -5.935 5.563 2.286 1.00 97.44 90 ILE A CA 1
ATOM 686 C C . ILE A 1 90 ? -5.936 6.395 1.005 1.00 97.44 90 ILE A C 1
ATOM 688 O O . ILE A 1 90 ? -5.851 5.827 -0.082 1.00 97.44 90 ILE A O 1
ATOM 692 N N . LEU A 1 91 ? -6.015 7.723 1.114 1.00 97.00 91 LEU A N 1
ATOM 693 C CA . LEU A 1 91 ? -6.013 8.618 -0.041 1.00 97.00 91 LEU A CA 1
ATOM 694 C C . LEU A 1 91 ? -4.679 8.566 -0.783 1.00 97.00 91 LEU A C 1
ATOM 696 O O . LEU A 1 91 ? -4.677 8.413 -2.002 1.00 97.00 91 LEU A O 1
ATOM 700 N N . GLY A 1 92 ? -3.560 8.643 -0.058 1.00 96.38 92 GLY A N 1
ATOM 701 C CA . GLY A 1 92 ? -2.221 8.610 -0.642 1.00 96.38 92 GLY A CA 1
ATOM 702 C C . GLY A 1 92 ? -1.958 7.329 -1.430 1.00 96.38 92 GLY A C 1
ATOM 703 O O . GLY A 1 92 ? -1.560 7.398 -2.591 1.00 96.38 92 GLY A O 1
ATOM 704 N N . HIS A 1 93 ? -2.252 6.166 -0.844 1.00 97.38 93 HIS A N 1
ATOM 705 C CA . HIS A 1 93 ? -2.044 4.881 -1.513 1.00 97.38 93 HIS A CA 1
ATOM 706 C C . HIS A 1 93 ? -3.098 4.586 -2.587 1.00 97.38 93 HIS A C 1
ATOM 708 O O . HIS A 1 93 ? -2.741 4.073 -3.642 1.00 97.38 93 HIS A O 1
ATOM 714 N N . SER A 1 94 ? -4.370 4.970 -2.397 1.00 97.56 94 SER A N 1
ATOM 715 C CA . SER A 1 94 ? -5.376 4.844 -3.470 1.00 97.56 94 SER A CA 1
ATOM 716 C C . SER A 1 94 ? -4.976 5.682 -4.684 1.00 97.56 94 SER A C 1
ATOM 718 O O . SER A 1 94 ? -5.105 5.231 -5.819 1.00 97.56 94 SER A O 1
ATOM 720 N N . TRP A 1 95 ? -4.453 6.890 -4.450 1.00 97.00 95 TRP A N 1
ATOM 721 C CA . TRP A 1 95 ? -3.931 7.748 -5.506 1.00 97.00 95 TRP A CA 1
ATOM 722 C C . TRP A 1 95 ? -2.710 7.130 -6.187 1.00 97.00 95 TRP A C 1
ATOM 724 O O . TRP A 1 95 ? -2.699 7.031 -7.413 1.00 97.00 95 TRP A O 1
ATOM 734 N N . GLY A 1 96 ? -1.720 6.663 -5.417 1.00 95.69 96 GLY A N 1
ATOM 735 C CA . GLY A 1 96 ? -0.548 5.955 -5.942 1.00 95.69 96 GLY A CA 1
ATOM 736 C C . GLY A 1 96 ? -0.946 4.814 -6.879 1.00 95.69 96 GLY A C 1
ATOM 737 O O . GLY A 1 96 ? -0.563 4.804 -8.053 1.00 95.69 96 GLY A O 1
ATOM 738 N N . THR A 1 97 ? -1.853 3.953 -6.419 1.00 97.38 97 THR A N 1
ATOM 739 C CA . THR A 1 97 ? -2.367 2.818 -7.192 1.00 97.38 97 THR A CA 1
ATOM 740 C C . THR A 1 97 ? -3.100 3.290 -8.444 1.00 97.38 97 THR A C 1
ATOM 742 O O . THR 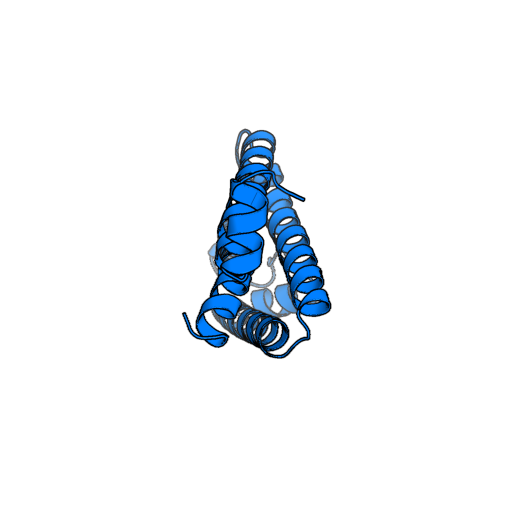A 1 97 ? -2.860 2.778 -9.538 1.00 97.38 97 THR A O 1
ATOM 745 N N . ALA A 1 98 ? -3.964 4.301 -8.318 1.00 97.56 98 ALA A N 1
ATOM 746 C CA . ALA A 1 98 ? -4.701 4.868 -9.442 1.00 97.56 98 ALA A CA 1
ATOM 747 C C . ALA A 1 98 ? -3.765 5.400 -10.537 1.00 97.56 98 ALA A C 1
ATOM 749 O O . ALA A 1 98 ? -4.041 5.189 -11.719 1.00 97.56 98 ALA A O 1
ATOM 750 N N . THR A 1 99 ? -2.639 6.031 -10.180 1.00 96.56 99 THR A N 1
ATOM 751 C CA . THR A 1 99 ? -1.688 6.522 -11.191 1.00 96.56 99 THR A CA 1
ATOM 752 C C . THR A 1 99 ? -1.078 5.393 -12.021 1.00 96.56 99 THR A C 1
ATOM 754 O O . THR A 1 99 ? -0.904 5.554 -13.231 1.00 96.56 99 THR A O 1
ATOM 757 N N . TRP A 1 100 ? -0.810 4.237 -11.411 1.00 97.00 100 TRP A N 1
ATOM 758 C CA . TRP A 1 100 ? -0.355 3.046 -12.123 1.00 97.00 100 TRP A CA 1
ATOM 759 C C . TRP A 1 100 ? -1.448 2.462 -13.011 1.00 97.00 100 TRP A C 1
ATOM 761 O O . TRP A 1 100 ? -1.212 2.245 -14.200 1.00 97.00 100 TRP A O 1
ATOM 771 N N . LEU A 1 101 ? -2.653 2.276 -12.464 1.00 96.81 101 LEU A N 1
ATOM 772 C CA . LEU A 1 101 ? -3.792 1.716 -13.194 1.00 96.81 101 LEU A CA 1
ATOM 773 C C . LE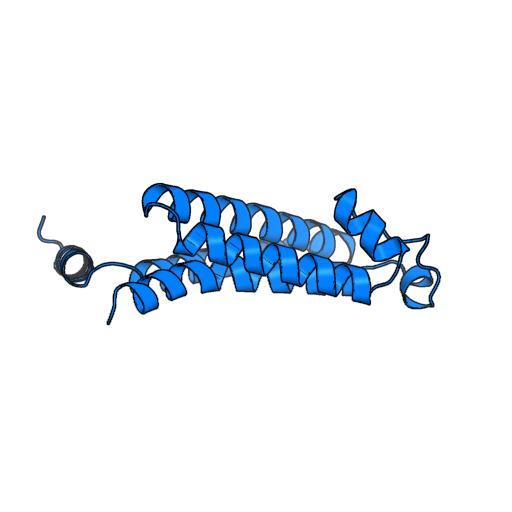U A 1 101 ? -4.108 2.529 -14.450 1.00 96.81 101 LEU A C 1
ATOM 775 O O . LEU A 1 101 ? -4.180 1.967 -15.540 1.00 96.81 101 LEU A O 1
ATOM 779 N N . VAL A 1 102 ? -4.213 3.854 -14.323 1.00 96.88 102 VAL A N 1
ATOM 780 C CA . VAL A 1 102 ? -4.506 4.758 -15.447 1.00 96.88 102 VAL A CA 1
ATOM 781 C C . VAL A 1 102 ? -3.439 4.679 -16.542 1.00 96.88 102 VAL A C 1
ATOM 783 O O . VAL A 1 102 ? -3.767 4.791 -17.719 1.00 96.88 102 VAL A O 1
ATOM 786 N N . ARG A 1 103 ? -2.167 4.478 -16.178 1.00 94.44 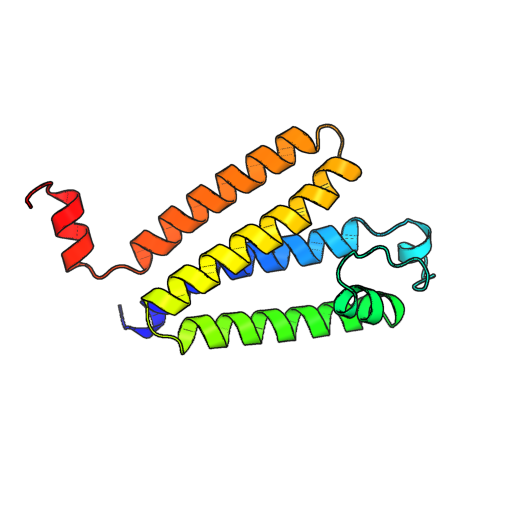103 ARG A N 1
ATOM 787 C CA . ARG A 1 103 ? -1.047 4.449 -17.133 1.00 94.44 103 ARG A CA 1
ATOM 788 C C . ARG A 1 103 ? -0.800 3.080 -17.766 1.00 94.44 103 ARG A C 1
ATOM 790 O O . ARG A 1 103 ? -0.150 3.023 -18.807 1.00 94.44 103 ARG A O 1
ATOM 797 N N . ARG A 1 104 ? -1.221 1.986 -17.123 1.00 93.75 104 ARG A N 1
ATOM 798 C CA . ARG A 1 104 ? -0.805 0.619 -17.491 1.00 93.75 104 ARG A CA 1
ATOM 799 C C . ARG A 1 104 ? -1.942 -0.316 -17.877 1.00 93.75 104 ARG A C 1
ATOM 801 O O . ARG A 1 104 ? -1.680 -1.304 -18.554 1.00 93.75 104 ARG A O 1
ATOM 808 N N . VAL A 1 105 ? -3.171 -0.037 -17.457 1.00 93.88 105 VAL A N 1
ATOM 809 C CA . VAL A 1 105 ? -4.315 -0.932 -17.658 1.00 93.88 105 VAL A CA 1
ATOM 810 C C . VAL A 1 105 ? -5.261 -0.334 -18.694 1.00 93.88 105 VAL A C 1
ATOM 812 O O . VAL A 1 105 ? -5.599 0.850 -18.638 1.00 93.88 105 VAL A O 1
ATOM 815 N N . THR A 1 106 ? -5.727 -1.152 -19.638 1.00 95.12 106 THR A N 1
ATOM 816 C CA . THR A 1 106 ? -6.787 -0.757 -20.574 1.00 95.12 106 THR A CA 1
ATOM 817 C C . THR A 1 106 ? -8.041 -0.378 -19.788 1.00 95.12 106 THR A C 1
ATOM 819 O O . THR A 1 106 ? -8.465 -1.116 -18.905 1.00 95.12 106 THR A O 1
ATOM 822 N N . HIS A 1 107 ? -8.630 0.784 -20.082 1.00 96.12 107 HIS A N 1
ATOM 823 C CA . HIS A 1 107 ? -9.715 1.371 -19.280 1.00 96.12 107 HIS A CA 1
ATOM 824 C C . HIS A 1 107 ? -9.325 1.699 -17.825 1.00 96.12 107 HIS A C 1
ATOM 826 O O . HIS A 1 107 ? -10.193 1.804 -16.959 1.00 96.12 107 HIS A O 1
ATOM 832 N N . GLY A 1 108 ? -8.035 1.922 -17.550 1.00 95.94 108 GLY A N 1
ATOM 833 C CA . GLY A 1 108 ? -7.500 2.162 -16.208 1.00 95.94 108 GLY A CA 1
ATOM 834 C C . GLY A 1 108 ? -8.166 3.300 -15.428 1.00 95.94 108 GLY A C 1
ATOM 835 O O . GLY A 1 108 ? -8.232 3.230 -14.205 1.00 95.94 108 GLY A O 1
ATOM 836 N N . TYR A 1 109 ? -8.735 4.301 -16.109 1.00 96.81 109 TYR A N 1
ATOM 837 C CA . TYR A 1 109 ? -9.565 5.335 -15.476 1.00 96.81 109 TYR A CA 1
ATOM 838 C C . TYR A 1 109 ? -10.770 4.747 -14.727 1.00 96.81 109 TYR A C 1
ATOM 840 O O . TYR A 1 109 ? -10.979 5.054 -13.555 1.00 96.81 109 TYR A O 1
ATOM 848 N N . TRP A 1 110 ? -11.534 3.862 -15.372 1.00 97.94 110 TRP A N 1
ATOM 849 C CA . TRP A 1 110 ? -12.708 3.239 -14.758 1.00 97.94 110 TRP A CA 1
ATOM 850 C C . TRP A 1 110 ? -12.315 2.298 -13.620 1.00 97.94 110 TRP A C 1
ATOM 852 O O . TRP A 1 110 ? -12.972 2.284 -12.581 1.00 97.94 110 TRP A O 1
ATOM 862 N N . VAL A 1 111 ? -11.198 1.578 -13.770 1.00 97.06 111 VAL A N 1
ATOM 863 C CA . VAL A 1 111 ? -10.643 0.736 -12.698 1.00 97.06 111 VAL A CA 1
ATOM 864 C C . VAL A 1 111 ? -10.219 1.590 -11.497 1.00 97.06 111 VAL A C 1
ATOM 866 O O . VAL A 1 111 ? -10.501 1.227 -10.358 1.00 97.06 111 VAL A O 1
ATOM 869 N N . ALA A 1 112 ? -9.609 2.755 -11.726 1.00 97.12 112 ALA A N 1
ATOM 870 C CA . ALA A 1 112 ? -9.264 3.696 -10.663 1.00 97.12 112 ALA A CA 1
ATOM 871 C C . ALA A 1 112 ? -10.510 4.270 -9.963 1.00 97.12 112 ALA A C 1
ATOM 873 O O . ALA A 1 112 ? -10.524 4.378 -8.739 1.00 97.12 112 ALA A O 1
ATOM 874 N N . MET A 1 113 ? -11.580 4.588 -10.700 1.00 97.50 113 MET A N 1
ATOM 875 C CA . MET A 1 113 ? -12.851 5.010 -10.092 1.00 97.50 113 MET A CA 1
ATOM 876 C C . MET A 1 113 ? -13.451 3.904 -9.213 1.00 97.50 113 MET A C 1
ATOM 878 O O . MET A 1 113 ? -13.861 4.171 -8.082 1.00 97.50 113 MET A O 1
ATOM 882 N N . ALA A 1 114 ? -13.435 2.656 -9.690 1.00 97.00 114 ALA A N 1
ATOM 883 C CA . ALA A 1 114 ? -13.866 1.505 -8.902 1.00 97.00 114 ALA A CA 1
ATOM 884 C C . ALA A 1 114 ? -13.012 1.326 -7.634 1.00 97.00 114 ALA A C 1
ATOM 886 O O . ALA A 1 114 ? -13.565 1.085 -6.562 1.00 97.00 114 ALA A O 1
ATOM 887 N N . LEU A 1 115 ? -11.690 1.518 -7.720 1.00 97.12 115 LEU A N 1
ATOM 888 C CA . LEU A 1 115 ? -10.792 1.497 -6.562 1.00 97.12 115 LEU A CA 1
ATOM 889 C C . LEU A 1 115 ? -11.208 2.529 -5.505 1.00 97.12 115 LEU A C 1
ATOM 891 O O . LEU A 1 115 ? -11.356 2.166 -4.342 1.00 97.12 115 LEU A O 1
ATOM 895 N N . PHE A 1 116 ? -11.440 3.791 -5.881 1.00 97.19 116 PHE A N 1
ATOM 896 C CA . PHE A 1 116 ? -11.868 4.814 -4.918 1.00 97.19 116 PHE A CA 1
ATOM 897 C C . PHE A 1 116 ? -13.214 4.479 -4.270 1.00 97.19 116 PHE A C 1
ATOM 899 O O . PHE A 1 116 ? -13.372 4.655 -3.060 1.00 97.19 116 PHE A O 1
ATOM 906 N N . MET A 1 117 ? -14.165 3.954 -5.047 1.00 97.25 117 MET A N 1
ATOM 907 C CA . MET A 1 117 ? -15.462 3.523 -4.528 1.00 97.25 117 MET A CA 1
ATOM 908 C C . MET A 1 117 ? -15.312 2.375 -3.520 1.00 97.25 117 MET A C 1
ATOM 910 O O . MET A 1 117 ? -15.858 2.449 -2.419 1.00 97.25 117 MET A O 1
ATOM 914 N N . VAL A 1 118 ? -14.531 1.343 -3.854 1.00 96.44 118 VAL A N 1
ATOM 915 C CA . VAL A 1 118 ? -14.261 0.206 -2.961 1.00 96.44 118 VAL A CA 1
ATOM 916 C C . VAL A 1 118 ? -13.525 0.657 -1.700 1.00 96.44 118 VAL A C 1
ATOM 918 O O . VAL A 1 118 ? -13.918 0.261 -0.603 1.00 96.44 118 VAL A O 1
ATOM 921 N N . SER A 1 119 ? -12.521 1.531 -1.820 1.00 94.94 119 SER A N 1
ATOM 922 C CA . SER A 1 119 ? -11.839 2.136 -0.670 1.00 94.94 119 SER A CA 1
ATOM 923 C C . SER A 1 119 ? -12.825 2.883 0.231 1.00 94.94 119 SER A C 1
ATOM 925 O O . SER A 1 119 ? -12.794 2.703 1.445 1.00 94.94 119 SER A O 1
ATOM 927 N N . GLY A 1 120 ? -13.750 3.666 -0.335 1.00 94.56 120 GLY A N 1
ATOM 928 C CA . GLY A 1 120 ? -14.784 4.374 0.426 1.00 94.56 120 GLY A CA 1
ATOM 929 C C . GLY A 1 120 ? -15.728 3.435 1.183 1.00 94.56 120 GLY A C 1
ATOM 930 O O . GLY A 1 120 ? -15.984 3.640 2.372 1.00 94.56 120 GLY A O 1
ATOM 931 N N . ILE A 1 121 ? -16.190 2.364 0.531 1.00 95.31 121 ILE A N 1
ATOM 932 C CA . ILE A 1 121 ? -17.016 1.325 1.168 1.00 95.31 121 ILE A CA 1
ATOM 933 C C . ILE A 1 121 ? -16.240 0.655 2.306 1.00 95.31 121 ILE A C 1
ATOM 935 O O . ILE A 1 121 ? -16.763 0.491 3.409 1.00 95.31 121 ILE A O 1
ATOM 939 N N . LEU A 1 122 ? -14.975 0.302 2.071 1.00 93.88 122 LEU A N 1
ATOM 940 C CA . LEU A 1 122 ? -14.140 -0.366 3.063 1.00 93.88 122 LEU A CA 1
ATOM 941 C C . LEU A 1 122 ? -13.861 0.535 4.270 1.00 93.88 122 LEU A C 1
ATOM 943 O O . LEU A 1 122 ? -13.916 0.063 5.408 1.00 93.88 122 LEU A O 1
ATOM 947 N N . VAL A 1 123 ? -13.635 1.834 4.049 1.00 94.12 123 VAL A N 1
ATOM 948 C CA . VAL A 1 123 ? -13.549 2.833 5.121 1.00 94.12 123 VAL A CA 1
ATOM 949 C C . VAL A 1 123 ? -14.829 2.833 5.938 1.00 94.12 123 VAL A C 1
ATOM 951 O O . VAL A 1 123 ? -14.759 2.686 7.153 1.00 94.12 123 VAL A O 1
ATOM 954 N N . MET A 1 124 ? -15.990 2.940 5.294 1.00 93.50 124 MET A N 1
ATOM 955 C CA . MET A 1 124 ? -17.279 3.003 5.983 1.00 93.50 124 MET A CA 1
ATOM 956 C C . MET A 1 124 ? -17.505 1.759 6.859 1.00 93.50 124 MET A C 1
ATOM 958 O O . MET A 1 124 ? -17.690 1.883 8.072 1.00 93.50 124 MET A O 1
ATOM 962 N N . VAL A 1 125 ? -17.345 0.562 6.287 1.00 91.88 125 VAL A N 1
ATOM 963 C CA . VAL A 1 125 ? -17.515 -0.715 7.000 1.00 91.88 125 VAL A CA 1
ATOM 964 C C . VAL A 1 125 ? -16.534 -0.852 8.166 1.00 91.88 125 VAL A C 1
ATOM 966 O O . VAL A 1 125 ? -16.918 -1.243 9.272 1.00 91.88 125 VAL A O 1
ATOM 969 N N . THR A 1 126 ? -15.255 -0.534 7.951 1.00 91.81 126 THR A N 1
ATOM 970 C CA . THR A 1 126 ? -14.236 -0.644 9.007 1.00 91.81 126 THR A CA 1
ATOM 971 C C . THR A 1 126 ? -14.454 0.380 10.119 1.00 91.81 126 THR A C 1
ATOM 973 O O . THR A 1 126 ? -14.230 0.076 11.297 1.00 91.81 126 THR A O 1
ATOM 976 N N . TRP A 1 127 ? -14.967 1.568 9.790 1.00 90.12 127 TRP A N 1
ATOM 977 C CA . TRP A 1 127 ? -15.264 2.593 10.780 1.00 90.12 127 TRP A CA 1
ATOM 978 C C . TRP A 1 127 ? -16.435 2.227 11.671 1.00 90.12 127 TRP A C 1
ATOM 980 O O . TRP A 1 127 ? -16.311 2.358 12.891 1.00 90.12 127 TRP A O 1
ATOM 990 N N . GLU A 1 128 ? -17.536 1.737 11.101 1.00 88.50 128 GLU A N 1
ATOM 991 C CA . GLU A 1 128 ? -18.696 1.300 11.879 1.00 88.50 128 GLU A CA 1
ATOM 992 C C . GLU A 1 128 ? -18.303 0.243 12.913 1.00 88.50 128 GLU A C 1
ATOM 994 O O . GLU A 1 128 ? -18.697 0.309 14.079 1.00 88.50 128 GLU A O 1
ATOM 999 N N . LYS A 1 129 ? -17.453 -0.709 12.514 1.00 86.50 129 LYS A N 1
ATOM 1000 C CA . LYS A 1 129 ? -16.950 -1.769 13.399 1.00 86.50 129 LYS A CA 1
ATOM 1001 C C . LYS A 1 129 ? -16.001 -1.248 14.486 1.00 86.50 129 LYS A C 1
ATOM 1003 O O . LYS A 1 129 ? -15.824 -1.905 15.514 1.00 86.50 129 LYS A O 1
ATOM 1008 N N . SER A 1 130 ? -15.420 -0.063 14.299 1.00 85.06 130 SER A N 1
ATOM 1009 C CA . SER A 1 130 ? -14.553 0.599 15.284 1.00 85.06 130 SER A CA 1
ATOM 1010 C C . SER A 1 130 ? -15.305 1.470 16.309 1.00 85.06 130 SER A C 1
ATOM 1012 O O . SER A 1 130 ? -14.703 1.961 17.278 1.00 85.06 130 SER A O 1
ATOM 1014 N N . MET A 1 131 ? -16.602 1.731 16.102 1.00 81.38 131 MET A N 1
ATOM 1015 C CA . MET A 1 131 ? -17.406 2.568 16.998 1.00 81.38 131 MET A CA 1
ATOM 1016 C C . MET A 1 131 ? -17.833 1.820 18.278 1.00 81.38 131 MET A C 1
ATOM 1018 O O . MET A 1 131 ? -17.926 0.588 18.296 1.00 81.38 131 MET A O 1
ATOM 1022 N N . PRO A 1 132 ? -18.053 2.533 19.400 1.00 74.06 132 PRO A N 1
ATOM 1023 C CA . PRO A 1 132 ? -18.725 1.966 20.569 1.00 74.06 132 PRO A CA 1
ATOM 1024 C C . PRO A 1 132 ? -20.165 1.521 20.235 1.00 74.06 132 PRO A C 1
ATOM 1026 O O . PRO A 1 132 ? -20.795 2.170 19.403 1.00 74.06 132 PRO A O 1
ATOM 1029 N N . PRO A 1 133 ? -20.701 0.468 20.889 1.00 69.00 133 PRO A N 1
ATOM 1030 C CA . PRO A 1 133 ? -22.074 -0.004 20.666 1.00 69.00 133 PRO A CA 1
ATOM 1031 C C . PRO A 1 133 ? -23.117 1.090 20.915 1.00 69.00 133 PRO A C 1
ATOM 1033 O O . PRO A 1 133 ? -24.016 1.267 20.110 1.00 69.00 133 PRO A O 1
ATOM 1036 N N . GLU A 1 134 ? -22.904 1.890 21.960 1.00 69.75 134 GLU A N 1
ATOM 1037 C CA . GLU A 1 134 ? -23.783 2.981 22.405 1.00 69.75 134 GLU A CA 1
ATOM 1038 C C . GLU A 1 134 ? -24.007 4.040 21.310 1.00 69.75 134 GLU A C 1
ATOM 1040 O O . GLU A 1 134 ? -25.122 4.492 21.066 1.00 69.75 134 GLU A O 1
ATOM 1045 N N . VAL A 1 135 ? -22.943 4.389 20.578 1.00 69.75 135 VAL A N 1
ATOM 1046 C CA . VAL A 1 135 ? -23.011 5.331 19.446 1.00 69.75 135 VAL A CA 1
ATOM 1047 C C . VAL A 1 135 ? -23.708 4.690 18.245 1.00 69.75 135 VAL A C 1
ATOM 1049 O O . VAL A 1 135 ? -24.402 5.364 17.490 1.00 69.75 135 VAL A O 1
ATOM 1052 N N . ARG A 1 136 ? -23.533 3.378 18.071 1.00 67.31 136 ARG A N 1
ATOM 1053 C CA . ARG A 1 136 ? -24.112 2.615 16.964 1.00 67.31 136 ARG A CA 1
ATOM 1054 C C . ARG A 1 136 ? -25.625 2.440 17.127 1.00 67.31 136 ARG A C 1
ATOM 1056 O O . ARG A 1 136 ? -26.345 2.534 16.141 1.00 67.31 136 ARG A O 1
ATOM 1063 N N . GLU A 1 137 ? -26.097 2.234 18.354 1.00 65.31 137 GLU A N 1
ATOM 1064 C CA . GLU A 1 137 ? -27.523 2.111 18.685 1.00 65.31 137 GLU A CA 1
ATOM 1065 C C . GLU A 1 137 ? -28.262 3.449 18.568 1.00 65.31 137 GLU A C 1
ATOM 1067 O O . GLU A 1 137 ? -29.314 3.491 17.939 1.00 65.31 137 GLU A O 1
ATOM 1072 N N . SER A 1 138 ? -27.676 4.555 19.046 1.00 66.62 138 SER A N 1
ATOM 1073 C CA . SER A 1 138 ? -28.237 5.906 18.848 1.00 66.62 138 SER A CA 1
ATOM 1074 C C . SER A 1 138 ? -28.374 6.282 17.362 1.00 66.62 138 SER A C 1
ATOM 1076 O O . SER A 1 138 ? -29.354 6.910 16.963 1.00 66.62 138 SER A O 1
ATOM 1078 N N . GLN A 1 139 ? -27.431 5.860 16.511 1.00 65.44 139 GLN A N 1
ATOM 1079 C CA . GLN A 1 139 ? -27.534 6.074 15.063 1.00 65.44 139 GLN A CA 1
ATOM 1080 C C . GLN A 1 139 ? -28.567 5.163 14.387 1.00 65.44 139 GLN A C 1
ATOM 1082 O O . GLN A 1 139 ? -29.167 5.572 13.396 1.00 65.44 139 GLN A O 1
ATOM 1087 N N . ALA A 1 140 ? -28.791 3.954 14.909 1.00 65.12 140 ALA A N 1
ATOM 1088 C CA . ALA A 1 140 ? -29.748 3.001 14.350 1.00 65.12 140 ALA A CA 1
ATOM 1089 C C . ALA A 1 140 ? -31.207 3.331 14.706 1.00 65.12 140 ALA A C 1
ATOM 1091 O O . ALA A 1 140 ? -32.102 3.047 13.913 1.00 65.12 140 ALA A O 1
ATOM 1092 N N . THR A 1 141 ? -31.462 3.932 15.872 1.00 71.75 141 THR A N 1
ATOM 1093 C CA . THR A 1 141 ? -32.824 4.279 16.313 1.00 71.75 141 THR A CA 1
ATOM 1094 C C . THR A 1 141 ? -33.294 5.650 15.830 1.00 71.75 141 THR A C 1
ATOM 1096 O O . THR A 1 141 ? -34.475 5.958 15.955 1.00 71.75 141 THR A O 1
ATOM 1099 N N . GLY A 1 142 ? -32.402 6.487 15.285 1.00 58.47 142 GLY A N 1
ATOM 1100 C CA . GLY A 1 142 ? -32.743 7.841 14.833 1.00 58.47 142 GLY A CA 1
ATOM 1101 C C . GLY A 1 142 ? -33.150 8.799 15.961 1.00 58.47 142 GLY A C 1
ATOM 1102 O O . GLY A 1 142 ? -33.566 9.922 15.682 1.00 58.47 142 GLY A O 1
ATOM 1103 N N . VAL A 1 143 ? -33.020 8.381 17.224 1.00 57.62 143 VAL A N 1
ATOM 1104 C CA . VAL A 1 143 ? -33.335 9.201 18.396 1.00 57.62 143 VAL A CA 1
ATOM 1105 C C . VAL A 1 143 ? -32.067 9.958 18.791 1.00 57.62 143 VAL A C 1
ATOM 1107 O O . VAL A 1 143 ? -31.085 9.356 19.237 1.00 57.62 143 VAL A O 1
ATOM 1110 N N . ARG A 1 144 ? -32.079 11.273 18.551 1.00 54.06 144 ARG A N 1
ATOM 1111 C CA . ARG A 1 144 ? -31.083 12.220 19.070 1.00 54.06 144 ARG A CA 1
ATOM 1112 C C . ARG A 1 144 ? -31.464 12.691 20.461 1.00 54.06 144 ARG A C 1
ATOM 1114 O O . ARG A 1 144 ? -32.671 12.943 20.666 1.00 54.06 144 ARG A O 1
#

Sequence (144 aa):
MNRLTKRLWLCICPAAVCVLDQAVTLWSQPTGYLQGNYALAAEASPPFRWLLRLHPLAYVAGAAVGLGLYVAILLLSPRRLAMTTAIIIILGHSWGTATWLVRRVTHGYWVAMALFMVSGILVMVTWEKSMPPEVRESQATGVR

Foldseek 3Di:
DDLQQLLVLLLVLLLVLLVLLLVLQVVLQDPVLVVPQQLSRDDPDPVLSVLSSVHNVSSVVVSVVVSVVLSVCLRPDDPVRSNVSSVVSNVVSLVSNLVSQVVPPDVSVVVSVVSVVVSVVSNVVSNLSSDDVVVNVCVVVVPD

Secondary structure (DSSP, 8-state):
--HHHHHHHHHHHHHHHHHHHHHHHHHTS-HHHHTT-GGG---SSHHHHHHHHH-HHHHHHHHHHHHHHHHHHHHHS-HHHHHHHHHHHHHHHHHHHHHHHHHHSTTHHHHHHHHHHHHHHHHHHHHHHHS-HHHHHHHHH---

Radius of gyration: 17.84 Å; chains: 1; bounding box: 52×21×44 Å

pLDDT: mean 91.89, std 9.87, range [54.06, 98.0]